Protein AF-A0A2D5UGR1-F1 (afdb_monomer_lite)

Structure (mmCIF, N/CA/C/O backbone):
data_AF-A0A2D5UGR1-F1
#
_entry.id   AF-A0A2D5UGR1-F1
#
loop_
_atom_site.group_PDB
_atom_site.id
_atom_site.type_symbol
_atom_site.label_atom_id
_atom_site.label_alt_id
_atom_site.label_comp_id
_atom_site.label_asym_id
_atom_site.label_entity_id
_atom_site.label_seq_id
_atom_site.pdbx_PDB_ins_code
_atom_site.Cartn_x
_atom_site.Cartn_y
_atom_site.Cartn_z
_atom_site.occupancy
_atom_site.B_iso_or_equiv
_atom_site.auth_seq_id
_atom_site.auth_comp_id
_atom_site.auth_asym_id
_atom_site.auth_atom_id
_atom_site.pdbx_PDB_model_num
ATOM 1 N N . LEU A 1 1 ? 2.141 -10.264 -8.162 1.00 63.69 1 LEU A N 1
ATOM 2 C CA . LEU A 1 1 ? 2.662 -9.469 -9.305 1.00 63.69 1 LEU A CA 1
ATOM 3 C C . LEU A 1 1 ? 2.142 -9.969 -10.646 1.00 63.69 1 LEU A C 1
ATOM 5 O O . LEU A 1 1 ? 1.672 -9.143 -11.416 1.00 63.69 1 LEU A O 1
ATOM 9 N N . THR A 1 2 ? 2.151 -11.281 -10.912 1.00 68.88 2 THR A N 1
ATOM 10 C CA . THR A 1 2 ? 1.634 -11.855 -12.171 1.00 68.88 2 THR A CA 1
ATOM 11 C C . THR A 1 2 ? 0.190 -11.443 -12.470 1.00 68.88 2 THR A C 1
ATOM 13 O O . THR A 1 2 ? -0.114 -11.107 -13.607 1.00 68.88 2 THR A O 1
ATOM 16 N N . GLY A 1 3 ? -0.668 -11.357 -11.443 1.00 82.69 3 GLY A N 1
ATOM 17 C CA . GLY A 1 3 ? -2.053 -10.887 -11.589 1.00 82.69 3 GLY A CA 1
ATOM 18 C C . GLY A 1 3 ? -2.208 -9.414 -11.993 1.00 82.69 3 GLY A C 1
ATOM 19 O O . GLY A 1 3 ? -3.236 -9.055 -12.546 1.00 82.69 3 GLY A O 1
ATOM 20 N N . VAL A 1 4 ? -1.185 -8.578 -11.775 1.00 91.31 4 VAL A N 1
ATOM 21 C CA . VAL A 1 4 ? -1.213 -7.136 -12.090 1.00 91.31 4 VAL A CA 1
ATOM 22 C C . VAL A 1 4 ? -0.470 -6.831 -13.391 1.00 91.31 4 VAL A C 1
ATOM 24 O O . VAL A 1 4 ? -0.956 -6.075 -14.223 1.00 91.31 4 VAL A O 1
ATOM 27 N N . LEU A 1 5 ? 0.717 -7.413 -13.585 1.00 89.06 5 LEU A N 1
ATOM 28 C CA . LEU A 1 5 ? 1.577 -7.118 -14.738 1.00 89.06 5 LEU A CA 1
ATOM 29 C C . LEU A 1 5 ? 1.385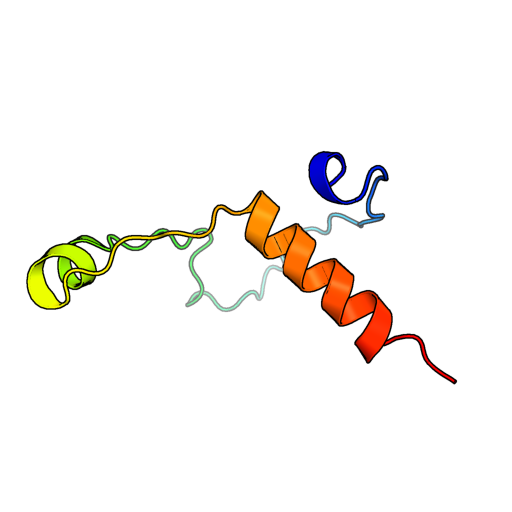 -8.075 -15.918 1.00 89.06 5 LEU A C 1
ATOM 31 O O . LEU A 1 5 ? 2.010 -7.878 -16.957 1.00 89.06 5 LEU A O 1
ATOM 35 N N . GLY A 1 6 ? 0.604 -9.146 -15.752 1.00 90.50 6 GLY A N 1
ATOM 36 C CA . GLY A 1 6 ? 0.451 -10.201 -16.760 1.00 90.50 6 GLY A CA 1
ATOM 37 C C . GLY A 1 6 ? 1.739 -10.982 -17.053 1.00 90.50 6 GLY A C 1
ATOM 38 O O . GLY A 1 6 ? 1.771 -11.803 -17.964 1.00 90.50 6 GLY A O 1
ATOM 39 N N . ARG A 1 7 ? 2.810 -10.728 -16.293 1.00 89.81 7 ARG A N 1
ATOM 40 C CA . ARG A 1 7 ? 4.114 -11.388 -16.395 1.00 89.81 7 ARG A CA 1
ATOM 41 C C . ARG A 1 7 ? 4.727 -11.578 -15.018 1.00 89.81 7 ARG A C 1
ATOM 43 O O . ARG A 1 7 ? 4.424 -10.832 -14.082 1.00 89.81 7 ARG A O 1
ATOM 50 N N . GLU A 1 8 ? 5.619 -12.551 -14.911 1.00 90.69 8 GLU A N 1
ATOM 51 C CA . GLU A 1 8 ? 6.438 -12.714 -13.717 1.00 90.69 8 GLU A CA 1
ATOM 52 C C . GLU A 1 8 ? 7.472 -11.593 -13.606 1.00 90.69 8 GLU A C 1
ATOM 54 O O . GLU A 1 8 ? 8.000 -11.092 -14.604 1.00 90.69 8 GLU A O 1
ATOM 59 N N . VAL A 1 9 ? 7.749 -11.193 -12.367 1.00 89.44 9 VAL A N 1
ATOM 60 C CA . VAL A 1 9 ? 8.831 -10.262 -12.059 1.00 89.44 9 VAL A CA 1
ATOM 61 C C . VAL A 1 9 ? 10.015 -11.096 -11.577 1.00 89.44 9 VAL A C 1
ATOM 63 O O . VAL A 1 9 ? 9.888 -11.762 -10.543 1.00 89.44 9 VAL A O 1
ATOM 66 N N . PRO A 1 10 ? 11.141 -11.100 -12.314 1.00 91.75 10 PRO A N 1
ATOM 67 C CA . PRO A 1 10 ? 12.317 -11.844 -11.899 1.00 91.75 10 PRO A CA 1
ATOM 68 C C . PRO A 1 10 ? 12.820 -11.278 -10.572 1.00 91.75 10 PRO A C 1
A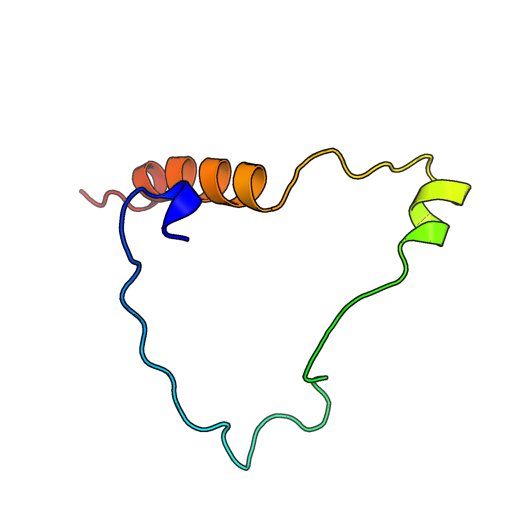TOM 70 O O . PRO A 1 10 ? 12.974 -10.067 -10.415 1.00 91.75 10 PRO A O 1
ATOM 73 N N . HIS A 1 11 ? 13.060 -12.163 -9.614 1.00 91.81 11 HIS A N 1
ATOM 74 C CA . HIS A 1 11 ? 13.607 -11.821 -8.311 1.00 91.81 11 HIS A CA 1
ATOM 75 C C . HIS A 1 11 ? 14.544 -12.935 -7.853 1.00 91.81 11 HIS A C 1
ATOM 77 O O . HIS A 1 11 ? 14.417 -14.079 -8.288 1.00 91.81 11 HIS A O 1
ATOM 83 N N . ASN A 1 12 ? 15.477 -12.594 -6.969 1.00 94.50 12 ASN A N 1
ATOM 84 C CA . ASN A 1 12 ? 16.335 -13.560 -6.302 1.00 94.50 12 ASN A CA 1
ATOM 85 C C . ASN A 1 12 ? 16.029 -13.528 -4.805 1.00 94.50 12 ASN A C 1
ATOM 87 O O . ASN A 1 12 ? 16.063 -12.456 -4.200 1.00 94.50 12 ASN A O 1
ATOM 91 N N . VAL A 1 13 ? 15.723 -14.684 -4.221 1.00 91.50 13 VAL A N 1
ATOM 92 C CA . VAL A 1 13 ? 15.569 -14.813 -2.769 1.00 91.50 13 VAL A CA 1
ATOM 93 C C . VAL A 1 13 ? 16.957 -15.035 -2.180 1.00 91.50 13 VAL A C 1
ATOM 95 O O . VAL A 1 13 ? 17.675 -15.933 -2.610 1.00 91.50 13 VAL A O 1
ATOM 98 N N . ILE A 1 14 ? 17.340 -14.193 -1.225 1.00 89.81 14 ILE A N 1
ATOM 99 C CA . ILE A 1 14 ? 18.616 -14.291 -0.513 1.00 89.81 14 ILE A CA 1
ATOM 100 C C . ILE A 1 14 ? 18.365 -14.634 0.953 1.00 89.81 14 ILE A C 1
ATOM 102 O O . ILE A 1 14 ? 17.301 -14.321 1.489 1.00 89.81 14 ILE A O 1
ATOM 106 N N . GLU A 1 15 ? 19.354 -15.257 1.588 1.00 87.50 15 GLU A N 1
ATOM 107 C CA . GLU A 1 15 ? 19.333 -15.501 3.029 1.00 87.50 15 GLU A CA 1
ATOM 108 C C . GLU A 1 15 ? 19.269 -14.181 3.799 1.00 87.50 15 GLU A C 1
ATOM 110 O O . GLU A 1 15 ? 19.858 -13.169 3.400 1.00 87.50 15 GLU A O 1
ATOM 115 N N . HIS A 1 16 ? 18.540 -14.199 4.911 1.00 79.75 16 HIS A N 1
ATOM 116 C CA . HIS A 1 16 ? 18.485 -13.048 5.797 1.00 79.75 16 HIS A CA 1
ATOM 117 C C . HIS A 1 16 ? 19.875 -12.833 6.420 1.00 79.75 16 HIS A C 1
ATOM 119 O O . HIS A 1 16 ? 20.456 -13.792 6.926 1.00 79.75 16 HIS A O 1
ATOM 125 N N . PRO A 1 17 ? 20.441 -11.616 6.376 1.00 82.94 17 PRO A N 1
ATOM 126 C CA . PRO A 1 17 ? 21.786 -11.389 6.883 1.00 82.94 17 PRO A CA 1
ATOM 127 C C . PRO A 1 17 ? 21.818 -11.468 8.414 1.00 82.94 17 PRO A C 1
ATOM 129 O O . PRO A 1 17 ? 20.928 -10.951 9.086 1.00 82.94 17 PRO A O 1
ATOM 132 N N . ASP A 1 18 ? 22.901 -12.020 8.966 1.00 75.75 18 ASP A N 1
ATOM 133 C CA . ASP A 1 18 ? 23.116 -12.123 10.421 1.00 75.75 18 ASP A CA 1
ATOM 134 C C . ASP A 1 18 ? 23.172 -10.754 11.126 1.00 75.75 18 ASP A C 1
ATOM 136 O O . ASP A 1 18 ? 22.975 -10.654 12.335 1.00 75.75 18 ASP A O 1
ATOM 140 N N . SER A 1 19 ? 23.465 -9.691 10.371 1.00 75.69 19 SER A N 1
ATOM 141 C CA . SER A 1 19 ? 23.620 -8.317 10.855 1.00 75.69 19 SER A CA 1
ATOM 142 C C . SER A 1 19 ? 22.449 -7.395 10.502 1.00 75.69 19 SER A C 1
ATOM 144 O O . SER A 1 19 ? 22.625 -6.174 10.463 1.00 75.69 19 SER A O 1
ATOM 146 N N . TYR A 1 20 ? 21.255 -7.936 10.235 1.00 70.88 20 TYR A N 1
ATOM 147 C CA . TYR A 1 20 ? 20.080 -7.085 10.049 1.00 70.88 20 TYR A CA 1
ATOM 148 C C . TYR A 1 20 ? 19.809 -6.279 11.331 1.00 70.88 20 TYR A C 1
ATOM 150 O O . TYR A 1 20 ? 19.925 -6.840 12.425 1.00 70.88 20 TYR A O 1
ATOM 158 N N . PRO A 1 21 ? 19.477 -4.976 11.242 1.00 73.88 21 PRO A N 1
ATOM 159 C CA . PRO A 1 21 ? 19.191 -4.182 12.428 1.00 73.88 21 PRO A CA 1
ATOM 160 C C . PRO A 1 21 ? 18.122 -4.879 13.275 1.00 73.88 21 PRO A C 1
ATOM 162 O O . PRO A 1 21 ? 16.993 -5.066 12.824 1.00 73.88 21 PRO A O 1
ATOM 165 N N . ALA A 1 22 ? 18.478 -5.267 14.504 1.00 63.97 22 ALA A N 1
ATOM 166 C CA . ALA A 1 22 ? 17.585 -5.979 15.426 1.00 63.97 22 ALA A CA 1
ATOM 167 C C . ALA A 1 22 ? 16.296 -5.191 15.742 1.00 63.97 22 ALA A C 1
ATOM 169 O O . ALA A 1 22 ? 15.318 -5.743 16.245 1.00 63.97 22 ALA A O 1
ATOM 170 N N . ASP A 1 23 ? 16.305 -3.899 15.420 1.00 72.31 23 ASP A N 1
ATOM 171 C CA . ASP A 1 23 ? 15.238 -2.935 15.656 1.00 72.31 23 ASP A CA 1
ATOM 172 C C . ASP A 1 23 ? 14.126 -3.005 14.590 1.00 72.31 23 ASP A C 1
ATOM 174 O O . ASP A 1 23 ? 13.085 -2.351 14.722 1.00 72.31 23 ASP A O 1
ATOM 178 N N . GLU A 1 24 ? 14.315 -3.786 13.521 1.00 74.19 24 GLU A N 1
ATOM 179 C CA . GLU A 1 24 ? 13.341 -3.917 12.443 1.00 74.19 24 GLU A CA 1
ATOM 180 C C . GLU A 1 24 ? 12.494 -5.197 12.570 1.00 74.19 24 GLU A C 1
ATOM 182 O O . GLU A 1 24 ? 13.004 -6.311 12.457 1.00 74.19 24 GLU A O 1
ATOM 187 N N . PRO A 1 25 ? 11.166 -5.082 12.767 1.00 79.38 25 PRO A N 1
ATOM 188 C CA . PRO A 1 25 ? 10.301 -6.248 12.883 1.00 79.38 25 PRO A CA 1
ATOM 189 C C . PRO A 1 25 ? 10.107 -6.948 11.530 1.00 79.38 25 PRO A C 1
ATOM 191 O O . PRO A 1 25 ? 9.781 -6.300 10.535 1.00 79.38 25 PRO A O 1
ATOM 194 N N . ASN A 1 26 ? 10.151 -8.286 11.534 1.00 80.75 26 ASN A N 1
ATOM 195 C CA . ASN A 1 26 ? 9.906 -9.139 10.357 1.00 80.75 26 ASN A CA 1
ATOM 196 C C . ASN A 1 26 ? 8.544 -8.904 9.675 1.00 80.75 26 ASN A C 1
ATOM 198 O O . ASN A 1 26 ? 8.376 -9.200 8.494 1.00 80.75 26 ASN A O 1
ATOM 202 N N . ARG A 1 27 ? 7.543 -8.396 10.408 1.00 88.44 27 ARG A N 1
ATOM 203 C CA . ARG A 1 27 ? 6.222 -8.053 9.865 1.00 88.44 27 ARG A CA 1
ATOM 204 C C . ARG A 1 27 ? 5.684 -6.781 10.503 1.00 88.44 27 ARG A C 1
ATOM 206 O O . ARG A 1 27 ? 5.628 -6.667 11.724 1.00 88.44 27 ARG A O 1
ATOM 213 N N . ARG A 1 28 ? 5.189 -5.863 9.671 1.00 89.56 28 ARG A N 1
ATOM 214 C CA . ARG A 1 28 ? 4.436 -4.677 10.101 1.00 89.56 28 ARG A CA 1
ATOM 215 C C . ARG A 1 28 ? 2.987 -4.810 9.647 1.00 89.56 28 ARG A C 1
ATOM 217 O O . ARG A 1 28 ? 2.717 -4.962 8.462 1.00 89.56 28 ARG A O 1
ATOM 224 N N . CYS A 1 29 ? 2.062 -4.787 10.600 1.00 91.94 29 CYS A N 1
ATOM 225 C CA . CYS A 1 29 ? 0.622 -4.873 10.352 1.00 91.94 29 CYS A CA 1
ATOM 226 C C . CYS A 1 29 ? -0.114 -4.022 11.395 1.00 91.94 29 CYS A C 1
ATOM 228 O O . CYS A 1 29 ? -0.648 -4.570 12.359 1.00 91.94 29 CYS A O 1
ATOM 230 N N . PRO A 1 30 ? -0.038 -2.686 11.279 1.00 93.31 30 PRO A N 1
ATOM 231 C CA . PRO A 1 30 ? -0.616 -1.783 12.268 1.00 93.31 30 PRO A CA 1
ATOM 232 C C . PRO A 1 30 ? -2.149 -1.875 12.299 1.00 93.31 30 PRO A C 1
ATOM 234 O O . PRO A 1 30 ? -2.785 -2.003 11.256 1.00 93.31 30 PRO A O 1
ATOM 237 N N . ASP A 1 31 ? -2.735 -1.760 13.495 1.00 96.12 31 ASP A N 1
ATOM 238 C CA . ASP A 1 31 ? -4.173 -1.515 13.668 1.00 96.12 31 ASP A CA 1
ATOM 239 C C . ASP A 1 31 ? -4.489 -0.064 13.260 1.00 96.12 31 ASP A C 1
ATOM 241 O O . ASP A 1 31 ? -3.945 0.887 13.832 1.00 96.12 31 ASP A O 1
ATOM 245 N N . ILE A 1 32 ? -5.364 0.107 12.267 1.00 96.81 32 ILE A N 1
ATOM 246 C CA . ILE A 1 32 ? -5.751 1.413 11.716 1.00 96.81 32 ILE A CA 1
ATOM 247 C C . ILE A 1 32 ? -7.020 1.999 12.349 1.00 96.81 32 ILE A C 1
ATOM 249 O O . ILE A 1 32 ? -7.409 3.117 12.005 1.00 96.81 32 ILE A O 1
ATOM 253 N N . ARG A 1 33 ? -7.627 1.320 13.331 1.00 98.00 33 ARG A N 1
ATOM 254 C CA . ARG A 1 33 ? -8.889 1.722 13.975 1.00 98.00 33 ARG A CA 1
ATOM 255 C C . ARG A 1 33 ? -8.888 3.154 14.508 1.00 98.00 33 ARG A C 1
ATOM 257 O O . ARG A 1 33 ? -9.917 3.821 14.508 1.00 98.00 33 ARG A O 1
ATOM 264 N N . LYS A 1 34 ? -7.737 3.674 14.951 1.00 98.12 34 LYS A N 1
ATOM 265 C CA . LYS A 1 34 ? -7.624 5.081 15.380 1.00 98.12 34 LYS A CA 1
ATOM 266 C C . LYS A 1 34 ? -7.953 6.052 14.240 1.00 98.12 34 LYS A C 1
ATOM 268 O O . LYS A 1 34 ? -8.658 7.028 14.475 1.00 98.12 34 LYS A O 1
ATOM 273 N N . ALA A 1 35 ? -7.440 5.800 13.036 1.00 98.12 35 ALA A N 1
ATOM 274 C CA . ALA A 1 35 ? -7.685 6.648 11.873 1.00 98.12 35 ALA A CA 1
ATOM 275 C C . ALA A 1 35 ? -9.154 6.566 11.433 1.00 98.12 35 ALA A C 1
ATOM 277 O O . ALA A 1 35 ? -9.761 7.593 11.143 1.00 98.12 35 ALA A O 1
ATOM 278 N N . GLU A 1 36 ? -9.743 5.372 11.467 1.00 98.00 36 GLU A N 1
ATOM 279 C CA . GLU A 1 36 ? -11.166 5.168 11.169 1.00 98.00 36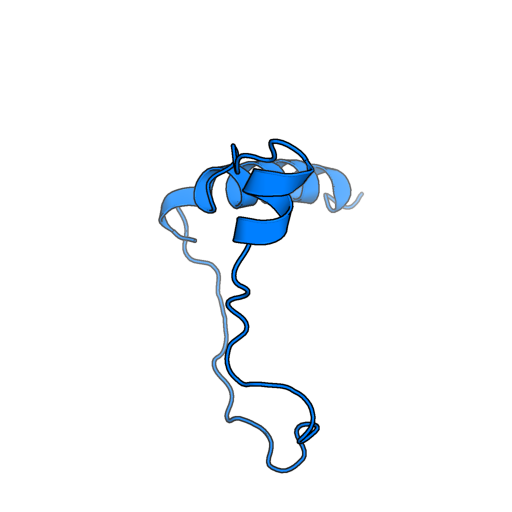 GLU A CA 1
ATOM 280 C C . GLU A 1 36 ? -12.054 5.962 12.136 1.00 98.00 36 GLU A C 1
ATOM 282 O O . GLU A 1 36 ? -12.872 6.774 11.712 1.00 98.00 36 GLU A O 1
ATOM 287 N N . LEU A 1 37 ? -11.840 5.798 13.447 1.00 98.44 37 LEU A N 1
ATOM 288 C CA . LEU A 1 37 ? -12.683 6.414 14.475 1.00 98.44 37 LEU A CA 1
ATOM 289 C C . LEU A 1 37 ? -12.510 7.932 14.581 1.00 98.44 37 LEU A C 1
ATOM 291 O O . LEU A 1 37 ? -13.475 8.636 14.864 1.00 98.44 37 LEU A O 1
ATOM 295 N N . GLN A 1 38 ? -11.284 8.438 14.428 1.00 98.56 38 GLN A N 1
ATOM 29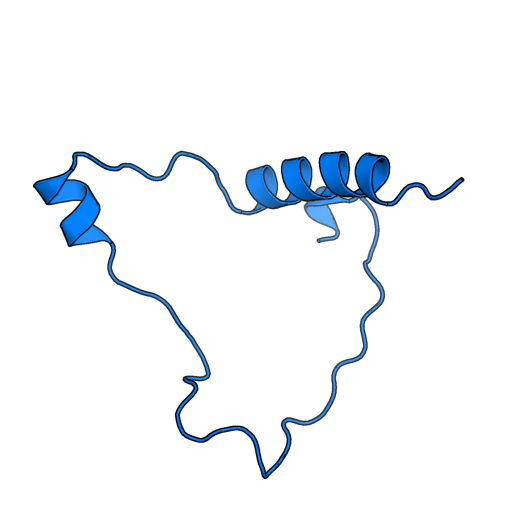6 C CA . GLN A 1 38 ? -10.980 9.848 14.704 1.00 98.56 38 GLN A CA 1
ATOM 297 C C . GLN A 1 38 ? -10.985 10.721 13.452 1.00 98.56 38 GLN A C 1
ATOM 299 O O . GLN A 1 38 ? -11.202 11.924 13.562 1.00 98.56 38 GLN A O 1
ATOM 304 N N . LEU A 1 39 ? -10.729 10.136 12.280 1.00 98.25 39 LEU A N 1
ATOM 305 C CA . LEU A 1 39 ? -10.619 10.872 11.019 1.00 98.25 39 LEU A CA 1
ATOM 306 C C . LEU A 1 39 ? -11.683 10.453 9.998 1.00 98.25 39 LEU A C 1
ATOM 308 O O . LEU A 1 39 ? -11.734 11.039 8.921 1.00 98.25 39 LEU A O 1
ATOM 312 N N . GLY A 1 40 ? -12.500 9.434 10.293 1.00 97.94 40 GLY A N 1
ATOM 313 C CA . GLY A 1 40 ? -13.407 8.845 9.305 1.00 97.94 40 GLY A CA 1
ATOM 314 C C . GLY A 1 40 ? -12.658 8.208 8.132 1.00 97.94 40 GLY A C 1
ATOM 315 O O . GLY A 1 40 ? -13.214 8.069 7.043 1.00 97.94 40 GLY A O 1
ATOM 316 N N . PHE A 1 41 ? -11.377 7.870 8.317 1.00 97.62 41 PHE A N 1
ATOM 317 C CA . PHE A 1 41 ? -10.565 7.288 7.257 1.00 97.62 41 PHE A CA 1
ATOM 318 C C . PHE A 1 41 ? -11.092 5.900 6.901 1.00 97.62 41 PHE A C 1
ATOM 320 O O . PHE A 1 41 ? -11.294 5.073 7.780 1.00 97.62 41 PHE A O 1
ATOM 327 N N . THR A 1 42 ? -11.275 5.635 5.611 1.00 97.19 42 THR A N 1
ATOM 328 C CA . THR A 1 42 ? -11.589 4.300 5.096 1.00 97.19 42 THR A CA 1
ATOM 329 C C . THR A 1 42 ? -10.591 3.987 3.982 1.00 97.19 42 THR A C 1
ATOM 331 O O . THR A 1 42 ? -10.474 4.799 3.062 1.00 97.19 42 THR A O 1
ATOM 334 N N . PRO A 1 43 ? -9.855 2.861 4.019 1.00 95.38 43 PRO A N 1
ATOM 335 C CA . PRO A 1 43 ? -9.032 2.432 2.890 1.00 95.38 43 PRO A CA 1
ATOM 336 C C . PRO A 1 43 ? -9.899 2.282 1.633 1.00 95.38 43 PRO A C 1
ATOM 338 O O . PRO A 1 43 ? -10.971 1.689 1.696 1.00 95.38 43 PRO A O 1
ATOM 341 N N . GLN A 1 44 ? -9.481 2.862 0.508 1.00 97.00 44 GLN A N 1
ATOM 342 C CA . GLN A 1 44 ? -10.241 2.832 -0.759 1.00 97.00 44 GLN A CA 1
ATOM 343 C C . GLN A 1 44 ? -9.457 2.212 -1.919 1.00 97.00 44 GLN A C 1
ATOM 345 O O . GLN A 1 44 ? -9.955 2.145 -3.038 1.00 97.00 44 GLN A O 1
ATOM 350 N N . VAL A 1 45 ? -8.196 1.852 -1.688 1.00 96.38 45 VAL A N 1
ATOM 351 C CA . VAL A 1 45 ? -7.294 1.360 -2.728 1.00 96.38 45 VAL A CA 1
ATOM 352 C C . VAL A 1 45 ? -6.764 0.018 -2.268 1.00 96.38 45 VAL A C 1
ATOM 354 O O . VAL A 1 45 ? -6.024 -0.045 -1.286 1.00 96.38 45 VAL A O 1
ATOM 357 N N . GLU A 1 46 ? -7.154 -1.031 -2.982 1.00 95.69 46 GLU A N 1
ATOM 358 C CA . GLU A 1 46 ? -6.637 -2.374 -2.762 1.00 95.69 46 GLU A CA 1
ATOM 359 C C . GLU A 1 46 ? -5.186 -2.482 -3.238 1.00 95.69 46 GLU A C 1
ATOM 361 O O . GLU A 1 46 ? -4.687 -1.658 -4.015 1.00 95.69 46 GLU A O 1
ATOM 366 N N . LEU A 1 47 ? -4.489 -3.521 -2.779 1.00 94.00 47 LEU A N 1
ATOM 367 C CA . LEU A 1 47 ? -3.083 -3.730 -3.123 1.00 94.00 47 LEU A CA 1
ATOM 368 C C . LEU A 1 47 ? -2.868 -3.798 -4.642 1.00 94.00 47 LEU A C 1
ATOM 370 O O . LEU A 1 47 ? -1.967 -3.139 -5.161 1.00 94.00 47 LEU A O 1
ATOM 374 N N . ASP A 1 48 ? -3.703 -4.557 -5.350 1.00 95.12 48 ASP A N 1
ATOM 375 C CA . ASP A 1 48 ? -3.574 -4.747 -6.797 1.00 95.12 48 ASP A CA 1
ATOM 376 C C . ASP A 1 48 ? -3.825 -3.444 -7.571 1.00 95.12 48 ASP A C 1
ATOM 378 O O . ASP A 1 48 ? -3.069 -3.126 -8.494 1.00 95.12 48 ASP A O 1
ATOM 382 N N . ASP A 1 49 ? -4.797 -2.633 -7.138 1.00 96.06 49 ASP A N 1
ATOM 383 C CA . ASP A 1 49 ? -5.056 -1.307 -7.711 1.00 96.06 49 ASP A CA 1
ATOM 384 C C . ASP A 1 49 ? -3.862 -0.369 -7.509 1.00 96.06 49 ASP A C 1
ATOM 386 O O . ASP A 1 49 ? -3.454 0.353 -8.424 1.00 96.06 49 ASP A O 1
ATOM 390 N N . GLY A 1 50 ? -3.292 -0.372 -6.301 1.00 96.56 50 GLY A N 1
ATOM 391 C CA . GLY A 1 50 ? -2.115 0.421 -5.964 1.00 96.56 50 GLY A CA 1
ATOM 392 C C . GLY A 1 50 ? -0.899 0.025 -6.800 1.00 96.56 50 GLY A C 1
ATOM 393 O O . GLY A 1 50 ? -0.222 0.892 -7.359 1.00 96.56 50 GLY A O 1
ATOM 394 N N . LEU A 1 51 ? -0.654 -1.280 -6.942 1.00 96.00 51 LEU A N 1
ATOM 395 C CA . LEU A 1 51 ? 0.427 -1.817 -7.766 1.00 96.00 51 LEU A CA 1
ATOM 396 C C . LEU A 1 51 ? 0.246 -1.452 -9.243 1.00 96.00 51 LEU A C 1
ATOM 398 O O . LEU A 1 51 ? 1.206 -1.006 -9.871 1.00 96.00 51 LEU A O 1
ATOM 402 N N . ALA A 1 52 ? -0.965 -1.583 -9.792 1.00 94.56 52 ALA A N 1
ATOM 403 C CA . ALA A 1 52 ? -1.250 -1.218 -11.178 1.00 94.56 52 ALA A CA 1
ATOM 404 C C . ALA A 1 52 ? -0.932 0.262 -11.442 1.00 94.56 52 ALA A C 1
ATOM 406 O O . ALA A 1 52 ? -0.156 0.577 -12.346 1.00 94.56 52 ALA A O 1
ATOM 407 N N . ARG A 1 53 ? -1.447 1.168 -10.594 1.00 96.19 53 ARG A N 1
ATOM 408 C CA . ARG A 1 53 ? -1.185 2.619 -10.685 1.00 96.19 53 ARG A CA 1
ATOM 409 C C . ARG A 1 53 ? 0.307 2.931 -10.613 1.00 96.19 53 ARG A C 1
ATOM 411 O O . ARG A 1 53 ? 0.805 3.730 -11.406 1.00 96.19 53 ARG A O 1
ATOM 418 N N . PHE A 1 54 ? 1.015 2.290 -9.682 1.00 96.06 54 PHE A N 1
ATOM 419 C CA . PHE A 1 54 ? 2.452 2.474 -9.519 1.00 96.06 54 PHE A CA 1
ATOM 420 C C . PHE A 1 54 ? 3.224 2.052 -10.771 1.00 96.06 54 PHE A C 1
ATOM 422 O O . PHE A 1 54 ? 4.029 2.833 -11.272 1.00 96.06 54 PHE A O 1
ATOM 429 N N . PHE A 1 55 ? 2.973 0.855 -11.308 1.00 93.31 55 PHE A N 1
ATOM 430 C CA . PHE A 1 55 ? 3.707 0.371 -12.478 1.00 93.31 55 PHE A CA 1
ATOM 431 C C . PHE A 1 55 ? 3.406 1.181 -13.740 1.00 93.31 55 PHE A C 1
ATOM 433 O O . PHE A 1 55 ? 4.327 1.437 -14.513 1.00 93.31 55 PHE A O 1
ATOM 440 N N . THR A 1 56 ? 2.165 1.638 -13.933 1.00 94.00 56 THR A N 1
ATOM 441 C CA . THR A 1 56 ? 1.818 2.555 -15.031 1.00 94.00 56 THR A CA 1
ATOM 442 C C . THR A 1 56 ? 2.616 3.853 -14.942 1.00 94.00 56 THR A C 1
ATOM 444 O O . THR A 1 56 ? 3.210 4.289 -15.930 1.00 94.00 56 THR A O 1
ATOM 447 N N . TRP A 1 57 ? 2.671 4.455 -13.752 1.00 95.88 57 TRP A N 1
ATOM 448 C CA . TRP A 1 57 ? 3.463 5.660 -13.529 1.00 95.88 57 TRP A CA 1
ATOM 449 C C . TRP A 1 57 ? 4.960 5.400 -13.747 1.00 95.88 57 TRP A C 1
ATOM 451 O O . TRP A 1 57 ? 5.602 6.125 -14.505 1.00 95.88 57 TRP A O 1
ATOM 461 N N . ALA A 1 58 ? 5.506 4.341 -13.145 1.00 94.56 58 ALA A N 1
ATOM 462 C CA . ALA A 1 58 ? 6.927 4.016 -13.206 1.00 94.56 58 ALA A CA 1
ATOM 463 C C . ALA A 1 58 ? 7.395 3.730 -14.640 1.00 94.56 58 ALA A C 1
ATOM 465 O O . ALA A 1 58 ? 8.474 4.172 -15.025 1.00 94.56 58 ALA A O 1
ATOM 466 N N . ALA A 1 59 ? 6.568 3.061 -15.450 1.00 91.38 59 ALA A N 1
ATOM 467 C CA . ALA A 1 59 ? 6.858 2.815 -16.861 1.00 91.38 59 ALA A CA 1
ATOM 468 C C . ALA A 1 59 ? 7.056 4.113 -17.656 1.00 91.38 59 ALA A C 1
ATOM 470 O O . ALA A 1 59 ? 7.844 4.131 -18.592 1.00 91.38 59 A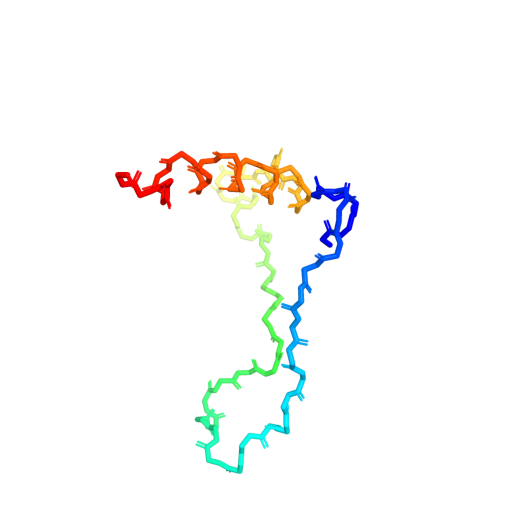LA A O 1
ATOM 471 N N . THR A 1 60 ? 6.372 5.194 -17.269 1.00 93.50 60 THR A N 1
ATOM 472 C CA . THR A 1 60 ? 6.538 6.513 -17.895 1.00 93.50 60 THR A CA 1
ATOM 473 C C . THR A 1 60 ? 7.706 7.278 -17.276 1.00 93.50 60 THR A C 1
ATOM 475 O O . THR A 1 60 ? 8.536 7.834 -17.987 1.00 93.50 60 THR A O 1
ATOM 478 N N . ALA A 1 61 ? 7.790 7.295 -15.944 1.00 96.00 61 ALA A N 1
ATOM 479 C CA . ALA A 1 61 ? 8.777 8.076 -15.202 1.00 96.00 61 ALA A CA 1
ATOM 480 C C . ALA A 1 61 ? 10.218 7.571 -15.391 1.00 96.00 61 ALA A C 1
ATOM 482 O O . ALA A 1 61 ? 11.157 8.362 -15.336 1.00 96.00 61 ALA A O 1
ATOM 483 N N . TYR A 1 62 ? 10.386 6.269 -15.633 1.00 92.25 62 TYR A N 1
ATOM 484 C CA . TYR A 1 62 ? 11.681 5.610 -15.815 1.00 92.25 62 TYR A CA 1
ATOM 485 C C . TYR A 1 62 ? 11.865 5.032 -17.224 1.00 92.25 62 TYR A C 1
ATOM 487 O O . TYR A 1 62 ? 12.717 4.167 -17.410 1.00 92.25 62 TYR A O 1
ATOM 495 N N . ALA A 1 63 ? 11.101 5.503 -18.220 1.00 84.06 63 ALA A N 1
ATOM 496 C CA . ALA A 1 63 ? 11.217 5.040 -19.608 1.00 84.06 63 ALA A CA 1
ATOM 497 C C . ALA A 1 63 ? 12.620 5.249 -20.215 1.00 84.06 63 ALA A C 1
ATOM 499 O O . ALA A 1 63 ? 12.947 4.605 -21.207 1.00 84.06 63 ALA A O 1
ATOM 500 N N . GLY A 1 64 ? 13.451 6.104 -19.602 1.00 78.56 64 GLY A N 1
ATOM 501 C CA . GLY A 1 64 ? 14.734 6.528 -20.161 1.00 78.56 64 GLY A CA 1
ATOM 502 C C . GLY A 1 64 ? 14.556 7.359 -21.443 1.00 78.56 64 GLY A C 1
ATOM 503 O O . GLY A 1 64 ? 13.447 7.442 -21.974 1.00 78.56 64 GLY A O 1
ATOM 504 N N . PRO A 1 65 ? 15.607 8.053 -21.911 1.00 61.47 65 PRO A N 1
ATOM 505 C CA . PRO A 1 65 ? 15.667 8.526 -23.291 1.00 61.47 65 PRO A CA 1
ATOM 506 C C . PRO A 1 65 ? 15.780 7.366 -24.292 1.00 61.47 65 PRO A C 1
ATOM 508 O O . PRO A 1 65 ? 16.329 6.303 -23.917 1.00 61.47 65 PRO A O 1
#

Radius of gyration: 17.35 Å; chains: 1; bounding box: 37×26×39 Å

Foldseek 3D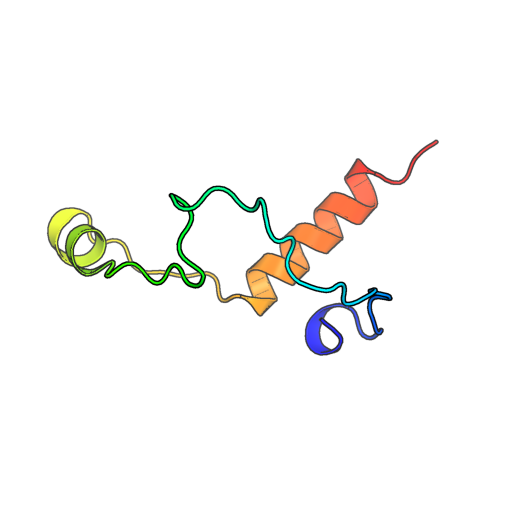i:
DCVQPVDDDDDDDDDDDPPDPPPDDPDDDDDCVCCCVPVVDDDDADPSNVVNVVVVVCCVVVVDD

Sequence (65 aa):
LTGVLGREVPHNVIEHPDSYPADEPNRRCPDIRKAELQLGFTPQVELDDGLARFFTWAATAYAGP

Secondary structure (DSSP, 8-state):
-HHHHSS-------PPPTTS-TTS-S------HHHHHHH-------HHHHHHHHHHHHHHHT---

pLDDT: mean 89.12, std 9.67, range [61.47, 98.56]